Protein AF-A0A2U3K4A1-F1 (afdb_monomer)

Secondary structure (DSSP, 8-state):
-HHHHHHHHHHHHHHHTT--TTGGG-HHHHHHHHHHHTSGGGHHHHHHHHHHHHHHHHHHH-TT-TT-GGG-TT--S-HHHHHT-TTTT-TTTSHHHHHHHHHHHHHHTTSTTHHHHHHHTS---

Foldseek 3Di:
DLVVLLLLLLVLLLVPLPDPPVCVVDPVLSVVLLVLCPPPVNVVVSVVSSVLSVVLVCQQPDPPHPLHPVPFPQDDPDPVVLVPDPCPPPCNRRVSSVVSSVVSSVVLVVDPCSVVSSVSSDPPD

Organism: NCBI:txid2043169

Structure (mmCIF, N/CA/C/O backbone):
data_AF-A0A2U3K4A1-F1
#
_entry.id   AF-A0A2U3K4A1-F1
#
loop_
_atom_site.group_PDB
_atom_site.id
_atom_site.type_symbol
_atom_site.label_atom_id
_atom_site.label_alt_id
_atom_site.label_comp_id
_atom_site.label_asym_id
_atom_site.label_entity_id
_atom_site.label_seq_id
_atom_site.pdbx_PDB_ins_code
_atom_site.Cartn_x
_atom_site.Cartn_y
_atom_site.Cartn_z
_atom_site.occupancy
_atom_site.B_iso_or_equiv
_atom_site.auth_seq_id
_atom_site.auth_comp_id
_atom_site.auth_asym_id
_atom_site.auth_atom_id
_atom_site.pdbx_PDB_model_num
ATOM 1 N N . MET A 1 1 ? -8.658 7.353 0.281 1.00 86.06 1 MET A N 1
ATOM 2 C CA . MET A 1 1 ? -8.092 6.065 0.733 1.00 86.06 1 MET A CA 1
ATOM 3 C C . MET A 1 1 ? -7.319 5.353 -0.373 1.00 86.06 1 MET A C 1
ATOM 5 O O . MET A 1 1 ? -6.128 5.190 -0.191 1.00 86.06 1 MET A O 1
ATOM 9 N N . TYR A 1 2 ? -7.918 5.013 -1.524 1.00 90.56 2 TYR A N 1
ATOM 10 C CA . TYR A 1 2 ? -7.225 4.261 -2.591 1.00 90.56 2 TYR A CA 1
ATOM 11 C C . TYR A 1 2 ? -5.826 4.784 -2.956 1.00 90.56 2 TYR A C 1
ATOM 13 O O . TYR A 1 2 ? -4.830 4.108 -2.727 1.00 90.56 2 TYR A O 1
ATOM 21 N N . PHE A 1 3 ? -5.726 6.037 -3.408 1.00 89.88 3 PHE A N 1
ATOM 22 C CA . PHE A 1 3 ? -4.429 6.625 -3.764 1.00 89.88 3 PHE A CA 1
ATOM 23 C C . PHE A 1 3 ? -3.452 6.751 -2.589 1.00 89.88 3 PHE A C 1
ATOM 25 O O . PHE A 1 3 ? -2.249 6.748 -2.809 1.00 89.88 3 PHE A O 1
ATOM 32 N N . MET A 1 4 ? -3.937 6.834 -1.348 1.00 91.25 4 MET A N 1
ATOM 33 C CA . MET A 1 4 ? -3.059 6.821 -0.175 1.00 91.25 4 MET A CA 1
ATOM 34 C C . MET A 1 4 ? -2.362 5.461 -0.055 1.00 91.25 4 MET A C 1
ATOM 36 O O . MET A 1 4 ? -1.149 5.436 0.108 1.00 91.25 4 MET A O 1
ATOM 40 N N . ILE A 1 5 ? -3.094 4.353 -0.216 1.00 94.56 5 ILE A N 1
ATOM 41 C CA . ILE A 1 5 ? -2.516 3.000 -0.190 1.00 94.56 5 ILE A CA 1
ATOM 42 C C . ILE A 1 5 ? -1.522 2.810 -1.337 1.00 94.56 5 ILE A C 1
ATOM 44 O O . ILE A 1 5 ? -0.388 2.409 -1.087 1.00 94.56 5 ILE A O 1
ATOM 48 N N . VAL A 1 6 ? -1.898 3.194 -2.563 1.00 94.19 6 VAL A N 1
ATOM 49 C CA . VAL A 1 6 ? -1.001 3.125 -3.733 1.00 94.19 6 VAL A CA 1
ATOM 50 C C . VAL A 1 6 ? 0.313 3.860 -3.457 1.00 94.19 6 VAL A C 1
ATOM 52 O O . VAL A 1 6 ? 1.389 3.329 -3.716 1.00 94.19 6 VAL A O 1
ATOM 55 N N . ILE A 1 7 ? 0.242 5.075 -2.904 1.00 90.88 7 ILE A N 1
ATOM 56 C CA . ILE A 1 7 ? 1.426 5.878 -2.582 1.00 90.88 7 ILE A CA 1
ATOM 57 C C . ILE A 1 7 ? 2.252 5.247 -1.455 1.00 90.88 7 ILE A C 1
ATOM 59 O O . ILE A 1 7 ? 3.478 5.249 -1.541 1.00 90.88 7 ILE A O 1
ATOM 63 N N . GLU A 1 8 ? 1.624 4.700 -0.414 1.00 91.81 8 GLU A N 1
ATOM 64 C CA . GLU A 1 8 ? 2.339 4.039 0.686 1.00 91.81 8 GLU A CA 1
ATOM 65 C C . GLU A 1 8 ? 3.080 2.773 0.235 1.00 91.81 8 GLU A C 1
ATOM 67 O O . GLU A 1 8 ? 4.221 2.546 0.647 1.00 91.81 8 GLU A O 1
ATOM 72 N N . LEU A 1 9 ? 2.481 1.979 -0.655 1.00 93.62 9 LEU A N 1
ATOM 73 C CA . LEU A 1 9 ? 3.145 0.826 -1.265 1.00 93.62 9 LEU A CA 1
ATOM 74 C C . LEU A 1 9 ? 4.263 1.270 -2.224 1.00 93.62 9 LEU A C 1
ATOM 76 O O . LEU A 1 9 ? 5.382 0.758 -2.155 1.00 93.62 9 LEU A O 1
ATOM 80 N N . LEU A 1 10 ? 4.007 2.287 -3.055 1.00 91.06 10 LEU A N 1
ATOM 81 C CA . LEU A 1 10 ? 4.994 2.850 -3.981 1.00 91.06 10 LEU A CA 1
ATOM 82 C C . LEU A 1 10 ? 6.222 3.419 -3.254 1.00 91.06 10 LEU A C 1
ATOM 84 O O . LEU A 1 10 ? 7.346 3.235 -3.719 1.00 91.06 10 LEU A O 1
ATOM 88 N N . LYS A 1 11 ? 6.041 4.071 -2.099 1.00 88.69 11 LYS A N 1
ATOM 89 C CA . LYS A 1 11 ? 7.151 4.576 -1.275 1.00 88.69 11 LYS A CA 1
ATOM 90 C C . LYS A 1 11 ? 8.143 3.474 -0.906 1.00 88.69 11 LYS A C 1
ATOM 92 O O . LYS A 1 11 ? 9.345 3.706 -1.007 1.00 88.69 11 LYS A O 1
ATOM 97 N N . ASP A 1 12 ? 7.672 2.289 -0.510 1.00 89.75 12 ASP A N 1
ATOM 98 C CA . ASP A 1 12 ? 8.565 1.169 -0.164 1.00 89.75 12 ASP A CA 1
ATOM 99 C C . ASP A 1 12 ? 9.337 0.658 -1.390 1.00 89.75 12 ASP A C 1
ATOM 101 O O . ASP A 1 12 ? 10.516 0.331 -1.264 1.00 89.75 12 ASP A O 1
ATOM 105 N N . ILE A 1 13 ? 8.722 0.657 -2.580 1.00 89.06 13 ILE A N 1
ATOM 106 C CA . ILE A 1 13 ? 9.402 0.304 -3.839 1.00 89.06 13 ILE A CA 1
ATOM 107 C C . ILE A 1 13 ? 10.511 1.314 -4.145 1.00 89.06 13 ILE A C 1
ATOM 109 O O . ILE A 1 13 ? 11.655 0.921 -4.362 1.00 89.06 13 ILE A O 1
ATOM 113 N N . ILE A 1 14 ? 10.203 2.613 -4.113 1.00 85.25 14 ILE A N 1
ATOM 114 C CA . ILE A 1 14 ? 11.185 3.659 -4.423 1.00 85.25 14 ILE A CA 1
ATOM 115 C C . ILE A 1 14 ? 12.345 3.622 -3.415 1.00 85.25 14 ILE A C 1
ATOM 117 O O . ILE A 1 14 ? 13.508 3.693 -3.806 1.00 85.25 14 ILE A O 1
ATOM 121 N N . LEU A 1 15 ? 12.058 3.459 -2.116 1.00 84.50 15 LEU A N 1
ATOM 122 C CA . LEU A 1 15 ? 13.093 3.356 -1.075 1.00 84.50 15 LEU A CA 1
ATOM 123 C C . LEU A 1 15 ? 14.079 2.216 -1.350 1.00 84.50 15 LEU A C 1
ATOM 125 O O . LEU A 1 15 ? 15.244 2.297 -0.969 1.00 84.50 15 LEU A O 1
ATOM 129 N N . ARG A 1 16 ? 13.623 1.165 -2.033 1.00 84.62 16 ARG A N 1
ATOM 130 C CA . ARG A 1 16 ? 14.417 -0.021 -2.363 1.00 84.62 16 ARG A CA 1
ATOM 131 C C . ARG A 1 16 ? 15.063 0.037 -3.733 1.00 84.62 16 ARG A C 1
ATOM 133 O O . ARG A 1 16 ? 16.017 -0.701 -3.963 1.00 84.62 16 ARG A O 1
ATOM 140 N N . SER A 1 17 ? 14.624 0.922 -4.627 1.00 79.00 17 SER A N 1
ATOM 141 C CA . SER A 1 17 ? 15.255 1.086 -5.939 1.00 79.00 17 SER A CA 1
ATOM 142 C C . SER A 1 17 ? 16.637 1.758 -5.876 1.00 79.00 17 SER A C 1
ATOM 144 O O . SER A 1 17 ? 17.230 1.989 -6.927 1.00 79.00 17 SER A O 1
ATOM 146 N N . ASN A 1 18 ? 17.180 2.014 -4.672 1.00 66.06 18 ASN A N 1
ATOM 147 C CA . ASN A 1 18 ? 18.464 2.683 -4.410 1.00 66.06 18 ASN A CA 1
ATOM 148 C C . ASN A 1 18 ? 18.576 4.072 -5.059 1.00 66.06 18 ASN A C 1
ATOM 150 O O . ASN A 1 18 ? 19.675 4.564 -5.310 1.00 66.06 18 ASN A O 1
ATOM 154 N N . THR A 1 19 ? 17.443 4.723 -5.324 1.00 64.00 19 THR A N 1
ATOM 155 C CA . THR A 1 19 ? 17.436 6.105 -5.798 1.00 64.00 19 THR A CA 1
ATOM 156 C C . THR A 1 19 ? 17.969 7.011 -4.682 1.00 64.00 19 THR A C 1
ATOM 158 O O . THR A 1 19 ? 17.697 6.769 -3.505 1.00 64.00 19 THR A O 1
ATOM 161 N N . ASN A 1 20 ? 18.755 8.038 -5.021 1.00 59.84 20 ASN A N 1
ATOM 162 C CA . ASN A 1 20 ? 19.326 8.966 -4.041 1.00 59.84 20 ASN A CA 1
ATOM 163 C C . ASN A 1 20 ? 18.249 9.479 -3.069 1.00 59.84 20 ASN A C 1
ATOM 165 O O . ASN A 1 20 ? 17.246 10.057 -3.489 1.00 59.84 20 ASN A O 1
ATOM 169 N N . SER A 1 21 ? 18.473 9.295 -1.761 1.00 58.50 21 SER A N 1
ATOM 170 C CA . SER A 1 21 ? 17.496 9.611 -0.704 1.00 58.50 21 SER A CA 1
ATOM 171 C C . SER A 1 21 ? 17.061 11.087 -0.673 1.00 58.50 21 SER A C 1
ATOM 173 O O . SER A 1 21 ? 16.029 11.431 -0.095 1.00 58.50 21 SER A O 1
ATOM 175 N N . SER A 1 22 ? 17.817 11.967 -1.336 1.00 59.97 22 SER A N 1
ATOM 176 C CA . SER A 1 22 ? 17.494 13.381 -1.526 1.00 59.97 22 SER A CA 1
ATOM 177 C C . SER A 1 22 ? 16.279 13.617 -2.430 1.00 59.97 22 SER A C 1
ATOM 179 O O . SER A 1 22 ? 15.534 14.560 -2.169 1.00 59.97 22 SER A O 1
ATOM 181 N N . LEU A 1 23 ? 16.030 12.755 -3.424 1.00 58.66 23 LEU A N 1
ATOM 182 C CA . LEU A 1 23 ? 14.944 12.913 -4.407 1.00 58.66 23 LEU A CA 1
ATOM 183 C C . LEU A 1 23 ? 13.552 12.619 -3.817 1.00 58.66 23 LEU A C 1
ATOM 185 O O . LEU A 1 23 ? 12.551 13.162 -4.272 1.00 58.66 23 LEU A O 1
ATOM 189 N N . PHE A 1 24 ? 13.480 11.856 -2.722 1.00 58.50 24 PHE A N 1
ATOM 190 C CA . PHE A 1 24 ? 12.227 11.539 -2.013 1.00 58.50 24 PHE A CA 1
ATOM 191 C C . PHE A 1 24 ? 11.542 12.756 -1.390 1.00 58.50 24 PHE A C 1
ATOM 193 O O . PHE A 1 24 ? 10.367 12.683 -1.017 1.00 58.50 24 PHE A O 1
ATOM 200 N N . LYS A 1 25 ? 12.285 13.857 -1.221 1.00 62.53 25 LYS A N 1
ATOM 201 C CA . LYS A 1 25 ? 11.769 15.099 -0.639 1.00 62.53 25 LYS A CA 1
ATOM 202 C C . LYS A 1 25 ? 10.954 15.911 -1.644 1.00 62.53 25 LYS A C 1
ATOM 204 O O . LYS A 1 25 ? 10.164 16.759 -1.230 1.00 62.53 25 LYS A O 1
ATOM 209 N N . GLU A 1 26 ? 11.100 15.642 -2.938 1.00 69.19 26 GLU A N 1
ATOM 210 C CA . GLU A 1 26 ? 10.380 16.354 -3.983 1.00 69.19 26 GLU A CA 1
ATOM 211 C C . GLU A 1 26 ? 9.068 15.643 -4.325 1.00 69.19 26 GLU A C 1
ATOM 213 O O . GLU A 1 26 ? 9.041 14.509 -4.798 1.00 69.19 26 GLU A O 1
ATOM 218 N N . LYS A 1 27 ? 7.936 16.324 -4.105 1.00 70.00 27 LYS A N 1
ATOM 219 C CA . LYS A 1 27 ? 6.602 15.772 -4.409 1.00 70.00 27 LYS A CA 1
ATOM 220 C C . LYS A 1 27 ? 6.435 15.410 -5.893 1.00 70.00 27 LYS A C 1
ATOM 222 O O . LYS A 1 27 ? 5.683 14.491 -6.203 1.00 70.00 27 LYS A O 1
ATOM 227 N N . SER A 1 28 ? 7.140 16.110 -6.785 1.00 75.94 28 SER A N 1
ATOM 228 C CA . SER A 1 28 ? 7.193 15.848 -8.232 1.00 75.94 28 SER A CA 1
ATOM 229 C C . SER A 1 28 ? 7.684 14.437 -8.559 1.00 75.94 28 SER A C 1
ATOM 231 O O . SER A 1 28 ? 7.220 13.849 -9.534 1.00 75.94 28 SER A O 1
ATOM 233 N N . TYR A 1 29 ? 8.554 13.862 -7.725 1.00 77.69 29 TYR A N 1
ATOM 234 C CA . TYR A 1 29 ? 9.135 12.545 -7.963 1.00 77.69 29 TYR A CA 1
ATOM 235 C C . TYR A 1 29 ? 8.073 11.434 -7.970 1.00 77.69 29 TYR A C 1
ATOM 237 O O . TYR A 1 29 ? 8.048 10.604 -8.876 1.00 77.69 29 TYR A O 1
ATOM 245 N N . TYR A 1 30 ? 7.123 11.455 -7.028 1.00 80.81 30 TYR A N 1
ATOM 246 C CA . TYR A 1 30 ? 6.038 10.464 -6.984 1.00 80.81 30 TYR A CA 1
ATOM 247 C C . TYR A 1 30 ? 5.146 10.532 -8.230 1.00 80.81 30 TYR A C 1
ATOM 249 O O . TYR A 1 30 ? 4.792 9.497 -8.794 1.00 80.81 30 TYR A O 1
ATOM 257 N N . THR A 1 31 ? 4.824 11.743 -8.694 1.00 81.62 31 THR A N 1
ATOM 258 C CA . THR A 1 31 ? 4.052 11.957 -9.927 1.00 81.62 31 THR A CA 1
ATOM 259 C C . THR A 1 31 ? 4.798 11.422 -11.148 1.00 81.62 31 THR A C 1
ATOM 261 O O . THR A 1 31 ? 4.190 10.774 -12.003 1.00 81.62 31 THR A O 1
ATOM 264 N N . ASN A 1 32 ? 6.114 11.632 -11.216 1.00 81.56 32 ASN A N 1
ATOM 265 C CA . ASN A 1 32 ? 6.953 11.115 -12.295 1.00 81.56 32 ASN A CA 1
ATOM 266 C C . ASN A 1 32 ? 7.023 9.584 -12.270 1.00 81.56 32 ASN A C 1
ATOM 268 O O . ASN A 1 32 ? 6.855 8.955 -13.312 1.00 81.56 32 ASN A O 1
ATOM 272 N N . CYS A 1 33 ? 7.185 8.964 -11.097 1.00 81.94 33 CYS A N 1
ATOM 273 C CA . CYS A 1 33 ? 7.155 7.505 -10.969 1.00 81.94 33 CYS A CA 1
ATOM 274 C C . CYS A 1 33 ? 5.825 6.913 -11.436 1.00 81.94 33 CYS A C 1
ATOM 276 O O . CYS A 1 33 ? 5.829 5.947 -12.192 1.00 81.94 33 CYS A O 1
ATOM 278 N N . ILE A 1 34 ? 4.694 7.498 -11.031 1.00 84.94 34 ILE A N 1
ATOM 279 C CA . ILE A 1 34 ? 3.369 7.041 -11.476 1.00 84.94 34 ILE A CA 1
ATOM 280 C C . ILE A 1 34 ? 3.230 7.199 -12.991 1.00 84.94 34 ILE A C 1
ATOM 282 O O . ILE A 1 34 ? 2.783 6.274 -13.665 1.00 84.94 34 ILE A O 1
ATOM 286 N N .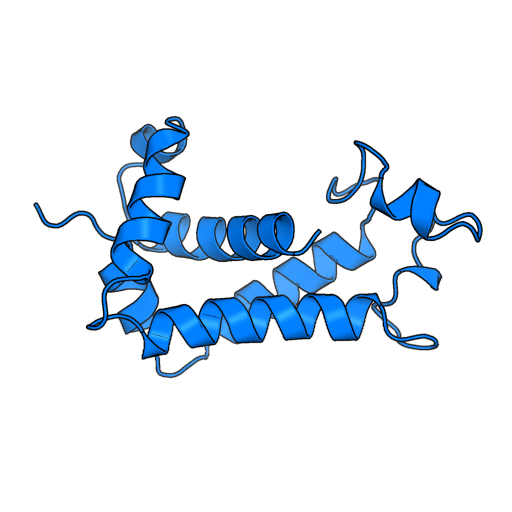 SER A 1 35 ? 3.669 8.336 -13.535 1.00 84.44 35 SER A N 1
ATOM 287 C CA . SER A 1 35 ? 3.659 8.583 -14.980 1.00 84.44 35 SER A CA 1
ATOM 288 C C . SER A 1 35 ? 4.484 7.531 -15.727 1.00 84.44 35 SER A C 1
ATOM 290 O O . SER A 1 35 ? 3.986 6.923 -16.672 1.00 84.44 35 SER A O 1
ATOM 292 N N . ASN A 1 36 ? 5.694 7.224 -15.253 1.00 82.81 36 ASN A N 1
ATOM 293 C CA . ASN A 1 36 ? 6.568 6.201 -15.834 1.00 82.81 36 ASN A CA 1
ATOM 294 C C . ASN A 1 36 ? 5.989 4.783 -15.723 1.00 82.81 36 ASN A C 1
ATOM 296 O O . ASN A 1 36 ? 6.109 3.987 -16.656 1.00 82.81 36 ASN A O 1
ATOM 30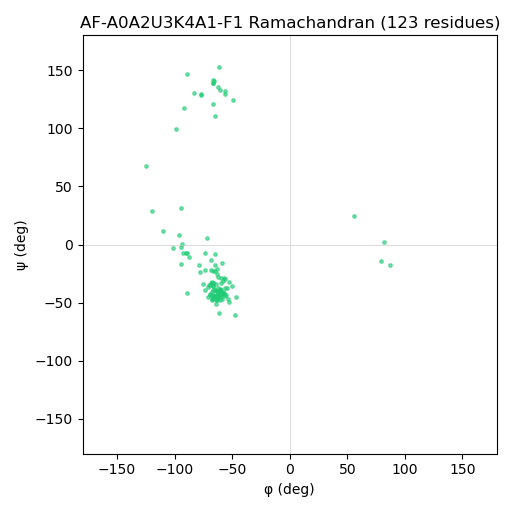0 N N . LEU A 1 37 ? 5.352 4.458 -14.598 1.00 83.50 37 LEU A N 1
ATOM 301 C CA . LEU A 1 37 ? 4.689 3.171 -14.385 1.00 83.50 37 LEU A CA 1
ATOM 302 C C . LEU A 1 37 ? 3.453 3.009 -15.280 1.00 83.50 37 LEU A C 1
ATOM 304 O O . LEU A 1 37 ? 3.186 1.912 -15.755 1.00 83.50 37 LEU A O 1
ATOM 308 N N . SER A 1 38 ? 2.743 4.100 -15.576 1.00 81.88 38 SER A N 1
ATOM 309 C CA . SER A 1 38 ? 1.570 4.078 -16.458 1.00 81.88 38 SER A CA 1
ATOM 310 C C . SER A 1 38 ? 1.889 3.906 -17.951 1.00 81.88 38 SER A C 1
ATOM 312 O O . SER A 1 38 ? 0.977 3.708 -18.755 1.00 81.88 38 SER A O 1
ATOM 314 N N . ILE A 1 39 ? 3.168 3.945 -18.346 1.00 83.75 39 ILE A N 1
ATOM 315 C CA . ILE A 1 39 ? 3.588 3.668 -19.727 1.00 83.75 39 ILE A CA 1
ATOM 316 C C . ILE A 1 39 ? 3.305 2.196 -20.057 1.00 83.75 39 ILE A C 1
ATOM 318 O O . ILE A 1 39 ? 3.548 1.304 -19.247 1.00 83.75 39 ILE A O 1
ATOM 322 N N . GLN A 1 40 ? 2.850 1.917 -21.282 1.00 72.25 40 GLN A N 1
ATOM 323 C CA . GLN A 1 40 ? 2.410 0.585 -21.719 1.00 72.25 40 GLN A CA 1
ATOM 324 C C . GLN A 1 40 ? 3.436 -0.540 -21.470 1.00 72.25 40 GLN A C 1
ATOM 326 O O . GLN A 1 40 ? 3.040 -1.664 -21.166 1.00 72.25 40 GLN A O 1
ATOM 331 N N . SER A 1 41 ? 4.741 -0.250 -21.535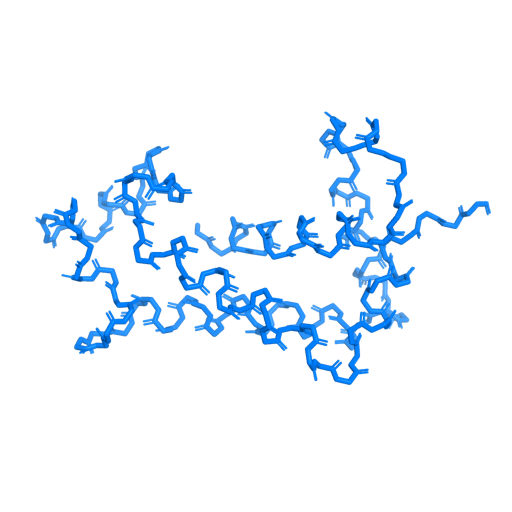 1.00 75.56 41 SER A N 1
ATOM 332 C CA . SER A 1 41 ? 5.811 -1.220 -21.251 1.00 75.56 41 SER A CA 1
ATOM 333 C C . SER A 1 41 ? 5.849 -1.700 -19.795 1.00 75.56 41 SER A C 1
ATOM 335 O O . SER A 1 41 ? 6.381 -2.769 -19.523 1.00 75.56 41 SER A O 1
ATOM 337 N N . ASN A 1 42 ? 5.285 -0.921 -18.870 1.00 81.06 42 ASN A N 1
ATOM 338 C CA . ASN A 1 42 ? 5.257 -1.189 -17.432 1.00 81.06 42 ASN A CA 1
ATOM 339 C C . ASN A 1 42 ? 3.846 -1.550 -16.935 1.00 81.06 42 ASN A C 1
ATOM 341 O O . ASN A 1 42 ? 3.618 -1.620 -15.731 1.00 81.06 42 ASN A O 1
ATOM 345 N N . ASN A 1 43 ? 2.896 -1.809 -17.840 1.00 82.31 43 ASN A N 1
ATOM 346 C CA . ASN A 1 43 ? 1.500 -2.048 -17.470 1.00 82.31 43 ASN A CA 1
ATOM 347 C C . ASN A 1 43 ? 1.340 -3.265 -16.542 1.00 82.31 43 ASN A C 1
ATOM 349 O O . ASN A 1 43 ? 0.595 -3.201 -15.576 1.00 82.31 43 ASN A O 1
ATOM 353 N N . VAL A 1 44 ? 2.087 -4.350 -16.775 1.00 87.12 44 VAL A N 1
ATOM 354 C CA . VAL A 1 44 ? 2.038 -5.548 -15.915 1.00 87.12 44 VAL A CA 1
ATOM 355 C C . VAL A 1 44 ? 2.469 -5.241 -14.471 1.00 87.12 44 VAL A C 1
ATOM 357 O O . VAL A 1 44 ? 1.641 -5.415 -13.578 1.00 87.12 44 VAL A O 1
ATOM 360 N N . PRO A 1 45 ? 3.697 -4.742 -14.211 1.00 86.44 45 PRO A N 1
ATOM 361 C CA . PRO A 1 45 ? 4.110 -4.400 -12.851 1.00 86.44 45 PRO A CA 1
ATOM 362 C C . PRO A 1 45 ? 3.228 -3.311 -12.227 1.00 86.44 45 PRO A C 1
ATOM 364 O O . PRO A 1 45 ? 2.895 -3.385 -11.047 1.00 86.44 45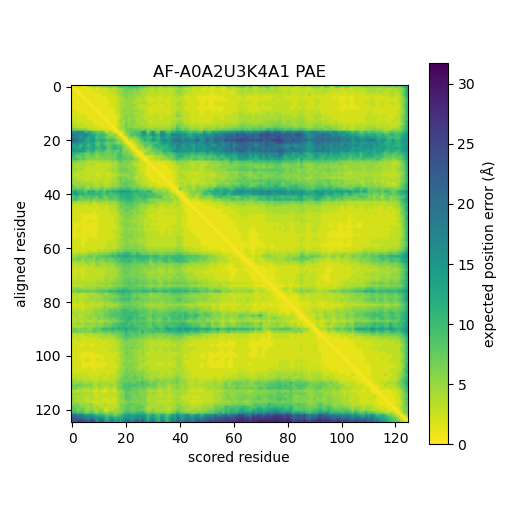 PRO A O 1
ATOM 367 N N . PHE A 1 46 ? 2.801 -2.313 -13.008 1.00 90.06 46 PHE A N 1
ATOM 368 C CA . PHE A 1 46 ? 1.935 -1.254 -12.497 1.00 90.06 46 PHE A CA 1
ATOM 369 C C . PHE A 1 46 ? 0.562 -1.779 -12.082 1.00 90.06 46 PHE A C 1
ATOM 371 O O . PHE A 1 46 ? 0.105 -1.461 -10.988 1.00 90.06 46 PHE A O 1
ATOM 378 N N . LYS A 1 47 ? -0.070 -2.619 -12.909 1.00 91.69 47 LYS A N 1
ATOM 379 C CA . LYS A 1 47 ? -1.340 -3.264 -12.574 1.00 91.69 47 LYS A CA 1
ATOM 380 C C . LYS A 1 47 ? -1.216 -4.055 -11.279 1.00 91.69 47 LYS A C 1
ATOM 382 O O . LYS A 1 47 ? -2.081 -3.935 -10.429 1.00 91.69 47 LYS A O 1
ATOM 387 N N . GLU A 1 48 ? -0.124 -4.781 -11.090 1.00 91.69 48 GLU A N 1
ATOM 388 C CA . GLU A 1 48 ? 0.085 -5.548 -9.867 1.00 91.69 48 GLU A CA 1
ATOM 389 C C . GLU A 1 48 ? 0.191 -4.667 -8.610 1.00 91.69 48 GLU A C 1
ATOM 391 O O . GLU A 1 48 ? -0.412 -4.986 -7.590 1.00 91.69 48 GLU A O 1
ATOM 396 N N . LEU A 1 49 ? 0.869 -3.514 -8.676 1.00 93.12 49 LEU A N 1
ATOM 397 C CA . LEU A 1 49 ? 0.838 -2.520 -7.589 1.00 93.12 49 LEU A CA 1
ATOM 398 C C . LEU A 1 49 ? -0.598 -2.054 -7.280 1.00 93.12 49 LEU A C 1
ATOM 400 O O . LEU A 1 49 ? -0.948 -1.865 -6.111 1.00 93.12 49 LEU A O 1
ATOM 404 N N . LEU A 1 50 ? -1.418 -1.839 -8.312 1.00 94.44 50 LEU A N 1
ATOM 405 C CA . LEU A 1 50 ? -2.816 -1.438 -8.144 1.00 94.44 50 LEU A CA 1
ATOM 406 C C . LEU A 1 50 ? -3.659 -2.575 -7.553 1.00 94.44 50 LEU A C 1
ATOM 408 O O . LEU A 1 50 ? -4.421 -2.317 -6.628 1.00 94.44 50 LEU A O 1
ATOM 412 N N . ASP A 1 51 ? -3.471 -3.811 -8.016 1.00 95.38 51 ASP A N 1
ATOM 413 C CA . ASP A 1 51 ? -4.166 -5.002 -7.521 1.00 95.38 51 ASP A CA 1
ATOM 414 C C . ASP A 1 51 ? -3.853 -5.218 -6.026 1.00 95.38 51 ASP A C 1
ATOM 416 O O . ASP A 1 51 ? -4.771 -5.271 -5.213 1.00 95.38 51 ASP A O 1
ATOM 420 N N . TYR A 1 52 ? -2.580 -5.153 -5.612 1.00 96.19 52 TYR A N 1
ATOM 421 C CA . TYR A 1 52 ? -2.219 -5.194 -4.185 1.00 96.19 52 TYR A CA 1
ATOM 422 C C . TYR A 1 52 ? -2.832 -4.044 -3.371 1.00 96.19 52 TYR A C 1
ATOM 424 O O . TYR A 1 52 ? -3.145 -4.208 -2.193 1.00 96.19 52 TYR A O 1
ATOM 432 N N . SER A 1 53 ? -3.003 -2.865 -3.975 1.00 96.25 53 SER A N 1
ATOM 433 C CA . SER A 1 53 ? -3.657 -1.735 -3.306 1.00 96.25 53 SER A CA 1
ATOM 434 C C . SER A 1 53 ? -5.157 -1.971 -3.114 1.00 96.25 53 SER A C 1
ATOM 436 O O . SER A 1 53 ? -5.714 -1.517 -2.114 1.00 96.25 53 SER A O 1
ATOM 438 N N . ILE A 1 54 ? -5.807 -2.655 -4.062 1.00 96.88 54 ILE A N 1
ATOM 439 C CA . ILE A 1 54 ? -7.208 -3.079 -3.961 1.00 96.88 54 ILE A CA 1
ATOM 440 C C . ILE A 1 54 ? -7.341 -4.131 -2.863 1.00 96.88 54 ILE A C 1
ATOM 442 O O . ILE A 1 54 ? -8.170 -3.953 -1.978 1.00 96.88 54 ILE A O 1
ATOM 446 N N . ASP A 1 55 ? -6.469 -5.138 -2.844 1.00 97.00 55 ASP A N 1
ATOM 447 C CA . ASP A 1 55 ? -6.510 -6.217 -1.852 1.00 97.00 55 ASP A CA 1
ATOM 448 C C . ASP A 1 55 ? -6.404 -5.690 -0.408 1.00 97.00 55 ASP A C 1
ATOM 450 O O . ASP A 1 55 ? -7.186 -6.082 0.459 1.00 97.00 55 ASP A O 1
ATOM 454 N N . VAL A 1 56 ? -5.510 -4.721 -0.149 1.00 97.19 56 VAL A N 1
ATOM 455 C CA . VAL A 1 56 ? -5.427 -4.034 1.157 1.00 97.19 56 VAL A CA 1
ATOM 456 C C . VAL A 1 56 ? -6.765 -3.400 1.538 1.00 97.19 56 VAL A C 1
ATOM 458 O O . VAL A 1 56 ? -7.185 -3.467 2.692 1.00 97.19 56 VAL A O 1
ATOM 461 N N . ILE A 1 57 ? -7.426 -2.738 0.590 1.00 96.31 57 ILE A N 1
ATOM 462 C CA . ILE A 1 57 ? -8.686 -2.034 0.843 1.00 96.31 57 ILE A CA 1
ATOM 463 C C . ILE A 1 57 ? -9.812 -3.023 1.080 1.00 96.31 57 ILE A C 1
ATOM 465 O O . ILE A 1 57 ? -10.584 -2.830 2.016 1.00 96.31 57 ILE A O 1
ATOM 469 N N . ASP A 1 58 ? -9.901 -4.060 0.260 1.00 96.50 58 ASP A N 1
ATOM 470 C CA . ASP A 1 58 ? -10.933 -5.078 0.377 1.00 96.50 58 ASP A CA 1
ATOM 471 C C . ASP A 1 58 ? -10.807 -5.798 1.718 1.00 96.50 58 ASP A C 1
ATOM 473 O O . ASP A 1 58 ? -11.792 -5.916 2.452 1.00 96.50 58 ASP A O 1
ATOM 477 N N . GLU A 1 59 ? -9.592 -6.177 2.116 1.00 97.12 59 GLU A N 1
ATOM 478 C CA . GLU A 1 59 ? -9.340 -6.784 3.420 1.00 97.12 59 GLU A CA 1
ATOM 479 C C . GLU A 1 59 ? -9.677 -5.826 4.575 1.00 97.12 59 GLU A C 1
ATOM 481 O O . GLU A 1 59 ? -10.365 -6.215 5.525 1.00 97.12 59 GLU A O 1
ATOM 486 N N . TYR A 1 60 ? -9.279 -4.555 4.469 1.00 96.56 60 TYR A N 1
ATOM 487 C CA . TYR A 1 60 ? -9.560 -3.545 5.490 1.00 96.56 60 TYR A CA 1
ATOM 488 C C . TYR A 1 60 ? -11.052 -3.216 5.618 1.00 96.56 60 TYR A C 1
ATOM 490 O O . TYR A 1 60 ? -11.554 -2.978 6.715 1.00 96.56 60 TYR A O 1
ATOM 498 N N . MET A 1 61 ? -11.794 -3.217 4.513 1.00 95.25 61 MET A N 1
ATOM 499 C CA . MET A 1 61 ? -13.221 -2.886 4.491 1.00 95.25 61 MET A CA 1
ATOM 500 C C . MET A 1 61 ? -14.119 -4.101 4.753 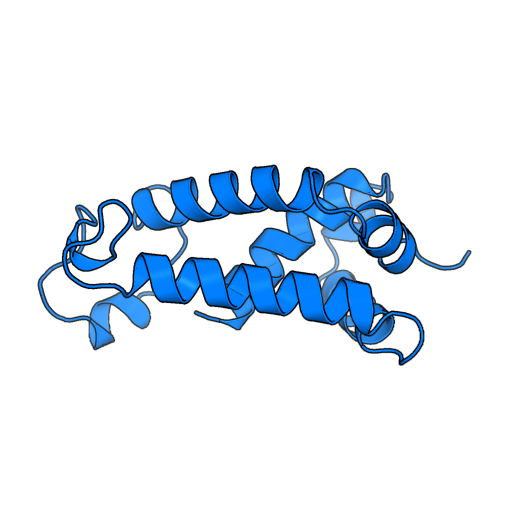1.00 95.25 61 MET A C 1
ATOM 502 O O . MET A 1 61 ? -15.316 -3.935 5.008 1.00 95.25 61 MET A O 1
ATOM 506 N N . THR A 1 62 ? -13.565 -5.316 4.742 1.00 95.50 62 THR A N 1
ATOM 507 C CA . THR A 1 62 ? -14.316 -6.549 4.996 1.00 95.50 62 THR A CA 1
ATOM 508 C C . THR A 1 62 ? -14.808 -6.603 6.441 1.00 95.50 62 THR A C 1
ATOM 510 O O . THR A 1 62 ? -14.031 -6.596 7.399 1.00 95.50 62 THR A O 1
ATOM 513 N N . GLN A 1 63 ? -16.128 -6.696 6.615 1.00 91.75 63 GLN A N 1
ATOM 514 C CA . GLN A 1 63 ? -16.752 -6.880 7.925 1.00 91.75 63 GLN A CA 1
ATOM 515 C C . GLN A 1 63 ? -16.404 -8.245 8.522 1.00 91.75 63 GLN A C 1
ATOM 517 O O . GLN A 1 63 ? -16.388 -9.261 7.835 1.00 91.75 63 GLN A O 1
ATOM 522 N N . GLY A 1 64 ? -16.130 -8.272 9.827 1.00 89.19 64 GLY A N 1
ATOM 523 C CA . GLY A 1 64 ? -15.768 -9.497 10.547 1.00 89.19 64 GLY A CA 1
ATOM 524 C C . GLY A 1 64 ? -14.311 -9.941 10.364 1.00 89.19 64 GLY A C 1
ATOM 525 O O . GLY A 1 64 ? -13.830 -10.730 11.179 1.00 89.19 64 GLY A O 1
ATOM 526 N N . GLY A 1 65 ? -13.590 -9.385 9.383 1.00 91.38 65 GLY A N 1
ATOM 527 C CA . GLY A 1 65 ? -12.167 -9.639 9.155 1.00 91.38 65 GLY A CA 1
ATOM 528 C C . GLY A 1 65 ? -11.285 -9.223 10.335 1.00 91.38 65 GLY A C 1
ATOM 529 O O . GLY A 1 65 ? -11.631 -8.332 11.114 1.00 91.38 65 GLY A O 1
ATOM 530 N N . ASN A 1 66 ? -10.134 -9.883 10.484 1.00 91.00 66 ASN A N 1
ATOM 531 C CA . ASN A 1 66 ? -9.186 -9.572 11.558 1.00 91.00 66 ASN A CA 1
ATOM 532 C C . ASN A 1 66 ? -8.488 -8.227 11.346 1.00 91.00 66 ASN A C 1
ATOM 534 O O . ASN A 1 66 ? -8.315 -7.485 12.309 1.00 91.00 66 ASN A O 1
ATOM 538 N N . ASN A 1 67 ? -8.176 -7.894 10.094 1.00 94.88 67 ASN A N 1
ATOM 539 C CA . ASN A 1 67 ? -7.509 -6.654 9.708 1.00 94.88 67 ASN A CA 1
ATOM 540 C C . ASN A 1 67 ? -8.502 -5.559 9.294 1.00 94.88 67 ASN A C 1
ATOM 542 O O . ASN A 1 67 ? -8.215 -4.743 8.432 1.00 94.88 67 ASN A O 1
ATOM 546 N N . SER A 1 68 ? -9.691 -5.560 9.893 1.00 95.75 68 SER A N 1
ATOM 547 C CA . SER A 1 68 ? -10.806 -4.722 9.468 1.00 95.75 68 SER A CA 1
ATOM 548 C C . SER A 1 68 ? -10.826 -3.344 10.139 1.00 95.75 68 SER A C 1
ATOM 550 O O . SER A 1 68 ? -10.558 -3.231 11.336 1.00 95.75 68 SER A O 1
ATOM 552 N N . ILE A 1 69 ? -11.285 -2.320 9.412 1.00 95.25 69 ILE A N 1
ATOM 553 C CA . ILE A 1 69 ? -11.589 -0.969 9.908 1.00 95.25 69 ILE A CA 1
ATOM 554 C C . ILE A 1 69 ? -12.484 -0.992 11.151 1.00 95.25 69 ILE A C 1
ATOM 556 O O . ILE A 1 69 ? -12.299 -0.200 12.072 1.00 95.25 69 ILE A O 1
ATOM 560 N N . PHE A 1 70 ? -13.426 -1.937 11.219 1.00 95.12 70 PHE A N 1
ATOM 561 C CA . PHE A 1 70 ? -14.367 -2.063 12.336 1.00 95.12 70 PHE A CA 1
ATOM 562 C C . PHE A 1 70 ? -13.695 -2.496 13.644 1.00 95.12 70 PHE A C 1
ATOM 564 O O . PHE A 1 70 ? -14.317 -2.422 14.701 1.00 95.12 70 PHE A O 1
ATOM 571 N N . ARG A 1 71 ? -12.446 -2.967 13.573 1.00 95.06 71 ARG A N 1
ATOM 572 C CA . ARG A 1 71 ? -11.634 -3.358 14.727 1.00 95.06 71 ARG A CA 1
ATOM 573 C C . ARG A 1 71 ? -10.603 -2.304 15.116 1.00 95.06 71 ARG A C 1
ATOM 575 O O . ARG A 1 71 ? -9.897 -2.504 16.101 1.00 95.06 71 ARG A O 1
ATOM 582 N N . GLU A 1 72 ? -10.502 -1.202 14.374 1.00 95.12 72 GLU A N 1
ATOM 583 C CA . GLU A 1 72 ? -9.582 -0.126 14.730 1.00 95.12 72 GLU A CA 1
ATOM 584 C C . GLU A 1 72 ? -9.966 0.463 16.094 1.00 95.12 72 GLU A C 1
ATOM 586 O O . GLU A 1 72 ? -11.140 0.765 16.326 1.00 95.12 72 GLU A O 1
ATOM 591 N N . PRO A 1 73 ? -8.997 0.702 16.994 1.00 93.69 73 PRO A N 1
ATOM 592 C CA . PRO A 1 73 ? -9.282 1.175 18.349 1.00 93.69 73 PRO A CA 1
ATOM 593 C C . PRO A 1 73 ? -9.964 2.549 18.365 1.00 93.69 73 PRO A C 1
ATOM 595 O O . PRO A 1 73 ? -10.720 2.863 19.282 1.00 93.69 73 PRO A O 1
ATOM 598 N N . ASN A 1 74 ? -9.717 3.365 17.338 1.00 92.81 74 ASN A N 1
ATOM 599 C CA . ASN A 1 74 ? -10.282 4.706 17.208 1.00 92.81 7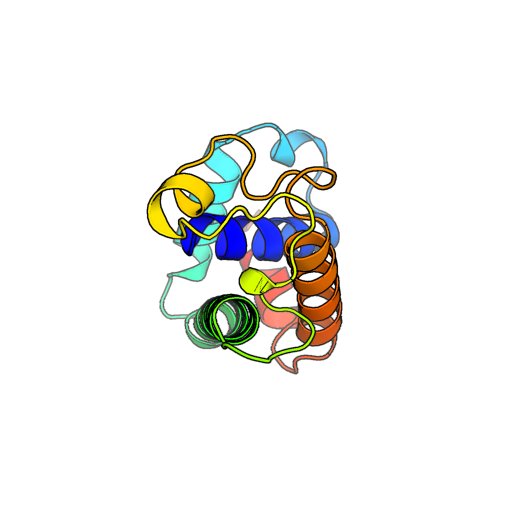4 ASN A CA 1
ATOM 600 C C . ASN A 1 74 ? -11.581 4.747 16.385 1.00 92.81 74 ASN A C 1
ATOM 602 O O . ASN A 1 74 ? -12.145 5.828 16.190 1.00 92.81 74 ASN A O 1
ATOM 606 N N . PHE A 1 75 ? -12.069 3.607 15.888 1.00 94.06 75 PHE A N 1
ATOM 607 C CA . PHE A 1 75 ? -13.306 3.547 15.116 1.00 94.06 75 PHE A CA 1
ATOM 608 C C . PHE A 1 75 ? -14.537 3.646 16.029 1.00 94.06 75 PHE A C 1
ATOM 610 O O . PHE A 1 75 ? -14.670 2.919 17.009 1.00 94.06 75 PHE A O 1
ATOM 617 N N . LYS A 1 76 ? -15.464 4.557 15.700 1.00 91.69 76 LYS A N 1
ATOM 618 C CA . LYS A 1 76 ? -16.656 4.872 16.518 1.00 91.69 76 LYS A CA 1
ATOM 619 C C . LYS A 1 76 ? -17.986 4.609 15.801 1.00 91.69 76 LYS A C 1
ATOM 621 O O . LYS A 1 76 ? -18.971 5.290 16.061 1.00 91.69 76 LYS A O 1
ATOM 626 N N . GLY A 1 77 ? -18.021 3.656 14.870 1.00 91.44 77 GLY A N 1
ATOM 627 C CA . GLY A 1 77 ? -19.249 3.240 14.175 1.00 91.44 77 GLY A CA 1
ATOM 628 C C . GLY A 1 77 ? -19.612 4.053 12.926 1.00 91.44 77 GLY A C 1
ATOM 629 O O . GLY A 1 77 ? -20.359 3.558 12.088 1.00 91.44 77 GLY A O 1
ATOM 630 N N . ASP A 1 78 ? -19.054 5.253 12.745 1.00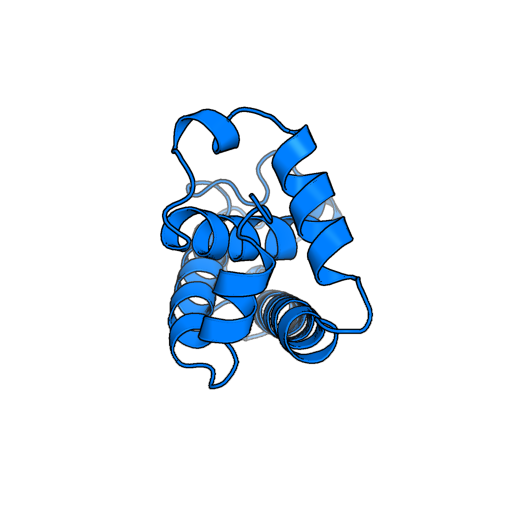 93.19 78 ASP A N 1
ATOM 631 C CA . ASP A 1 78 ? -19.255 6.066 11.539 1.00 93.19 78 ASP A CA 1
ATOM 632 C C . ASP A 1 78 ? -18.080 5.919 10.559 1.00 93.19 78 ASP A C 1
ATOM 634 O O . ASP A 1 78 ? -17.038 6.566 10.695 1.00 93.19 78 ASP A O 1
ATOM 638 N N . ILE A 1 79 ? -18.270 5.073 9.541 1.00 92.12 79 ILE A N 1
ATOM 639 C CA . ILE A 1 79 ? -17.288 4.816 8.475 1.00 92.12 79 ILE A CA 1
ATOM 640 C C . ILE A 1 79 ? -16.959 6.091 7.697 1.00 92.12 79 ILE A C 1
ATOM 642 O O . ILE A 1 79 ? -15.793 6.354 7.406 1.00 92.12 79 ILE A O 1
ATOM 646 N N . ASN A 1 80 ? -17.965 6.895 7.354 1.00 90.69 80 ASN A N 1
ATOM 647 C CA . ASN A 1 80 ? -17.765 8.052 6.486 1.00 90.69 80 ASN A CA 1
ATOM 648 C C . ASN A 1 80 ? -16.924 9.117 7.181 1.00 90.69 80 ASN A C 1
ATOM 650 O O . ASN A 1 80 ? -16.003 9.665 6.575 1.00 90.69 80 ASN A O 1
ATOM 654 N N . SER A 1 81 ? -17.225 9.393 8.448 1.00 91.31 81 SER A N 1
ATOM 655 C CA . SER A 1 81 ? -16.441 10.331 9.249 1.00 91.31 81 SER A CA 1
ATOM 656 C C . SER A 1 81 ? -15.031 9.800 9.507 1.00 91.31 81 SER A C 1
ATOM 658 O O . SER A 1 81 ? -14.067 10.557 9.414 1.00 91.31 81 SER A O 1
ATOM 660 N N . PHE A 1 82 ? -14.885 8.494 9.749 1.00 92.69 82 PHE A N 1
ATOM 661 C CA . PHE A 1 82 ? -13.577 7.879 9.970 1.00 92.69 82 PHE A CA 1
ATOM 662 C C . PHE A 1 82 ? -12.675 7.957 8.730 1.00 92.69 82 PHE A C 1
ATOM 664 O O . PHE A 1 82 ? -11.540 8.415 8.824 1.00 92.69 82 PHE A O 1
ATOM 671 N N . LEU A 1 83 ? -13.189 7.596 7.549 1.00 90.56 83 LEU A N 1
ATOM 672 C CA . LEU A 1 83 ? -12.430 7.636 6.291 1.00 90.56 83 LEU A CA 1
ATOM 673 C C . LEU A 1 83 ? -12.091 9.058 5.822 1.00 90.56 83 LEU A C 1
ATOM 675 O O . LEU A 1 83 ? -11.167 9.242 5.029 1.00 90.56 83 LEU A O 1
ATOM 679 N N . LYS A 1 84 ? -12.844 10.062 6.279 1.00 89.06 84 LYS A N 1
ATOM 680 C CA . LYS A 1 84 ? -12.574 11.483 6.012 1.00 89.06 84 LYS A CA 1
ATOM 681 C C . LYS A 1 84 ? -11.650 12.122 7.047 1.00 89.06 84 LYS A C 1
ATOM 683 O O . LYS A 1 84 ? -11.250 13.267 6.857 1.00 89.06 84 LYS A O 1
ATOM 688 N N . SER A 1 85 ? -11.320 11.415 8.127 1.00 89.25 85 SER A N 1
ATOM 689 C CA . SER A 1 85 ? -10.416 11.917 9.155 1.00 89.25 85 SER A CA 1
ATOM 690 C C . SER A 1 85 ? -9.043 12.224 8.561 1.00 89.25 85 SER A C 1
ATOM 692 O O . SER A 1 85 ? -8.437 11.381 7.902 1.00 89.25 85 SER A O 1
ATOM 694 N N . GLU A 1 86 ? -8.488 13.394 8.880 1.00 84.38 86 GLU A N 1
ATOM 695 C CA . GLU A 1 86 ? -7.095 13.744 8.555 1.00 84.38 86 GLU A CA 1
ATOM 696 C C . GLU A 1 86 ? -6.068 12.856 9.278 1.00 84.38 86 GLU A C 1
ATOM 698 O O . GLU A 1 86 ? -4.859 12.954 9.051 1.00 84.38 86 GLU A O 1
ATOM 703 N N . GLN A 1 87 ? -6.533 12.023 10.209 1.00 85.94 87 GLN A N 1
ATOM 704 C CA . GLN A 1 87 ? -5.712 11.059 10.925 1.00 85.94 87 GLN A CA 1
ATOM 705 C C . GLN A 1 87 ? -5.699 9.680 10.250 1.00 85.94 87 GLN A C 1
ATOM 707 O O . GLN A 1 87 ? -4.907 8.833 10.656 1.00 85.94 87 GLN A O 1
ATOM 712 N N . LEU A 1 88 ? -6.517 9.449 9.212 1.00 87.94 88 LEU A N 1
ATOM 713 C CA . LEU A 1 88 ? -6.497 8.200 8.448 1.00 87.94 88 LEU A CA 1
ATOM 714 C C . LEU A 1 88 ? -5.088 7.930 7.897 1.00 87.94 88 LEU A C 1
ATOM 716 O O . LEU A 1 88 ? -4.483 8.800 7.272 1.00 87.94 88 LEU A O 1
ATOM 720 N N . GLY A 1 89 ? -4.572 6.721 8.125 1.00 80.62 89 GLY A N 1
ATOM 721 C CA . GLY A 1 89 ? -3.232 6.327 7.689 1.00 80.62 89 GLY A CA 1
ATOM 722 C C . GLY A 1 89 ? -2.103 6.793 8.616 1.00 80.62 89 GLY A C 1
ATOM 723 O O . GLY A 1 89 ? -0.940 6.531 8.322 1.00 80.62 89 GLY A O 1
ATOM 724 N N . LYS A 1 90 ? -2.403 7.462 9.740 1.00 85.38 90 LYS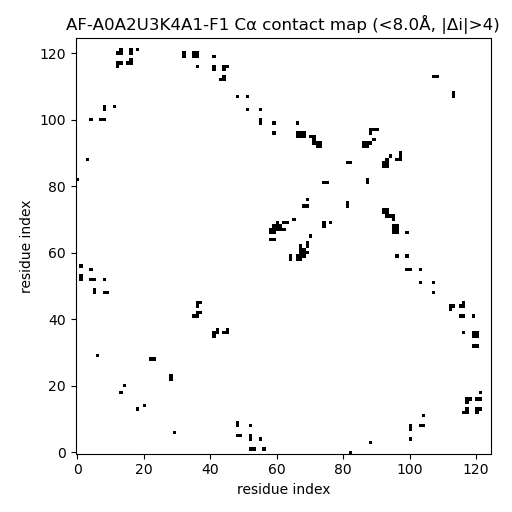 A N 1
ATOM 725 C CA . LYS A 1 90 ? -1.406 7.730 10.788 1.00 85.38 90 LYS A CA 1
ATOM 726 C C . LYS A 1 90 ? -1.288 6.510 11.698 1.00 85.38 90 LYS A C 1
ATOM 728 O O . LYS A 1 90 ? -2.305 6.031 12.195 1.00 85.38 90 LYS A O 1
ATOM 733 N N . GLY A 1 91 ? -0.054 6.065 11.950 1.00 78.75 91 GLY A N 1
ATOM 734 C CA . GLY A 1 91 ? 0.263 4.839 12.700 1.00 78.75 91 GLY A CA 1
ATOM 735 C C . GLY A 1 91 ? -0.515 4.666 14.004 1.00 78.75 91 GLY A C 1
ATOM 736 O O . GLY A 1 91 ? -1.090 3.609 14.238 1.00 78.75 91 GLY A O 1
ATOM 737 N N . ASP A 1 92 ? -0.614 5.726 14.804 1.00 86.12 92 ASP A N 1
ATOM 738 C CA . ASP A 1 92 ? -1.306 5.675 16.099 1.00 86.12 92 ASP A CA 1
ATOM 739 C C . ASP A 1 92 ? -2.838 5.726 15.977 1.00 86.12 92 ASP A C 1
ATOM 741 O O . ASP A 1 92 ? -3.559 5.288 16.875 1.00 86.12 92 ASP A O 1
ATOM 745 N N . PHE A 1 93 ? -3.361 6.275 14.875 1.00 91.56 93 PHE A N 1
ATOM 746 C CA . PHE A 1 93 ? -4.801 6.427 14.670 1.00 91.56 93 PHE A CA 1
ATOM 747 C C . PHE A 1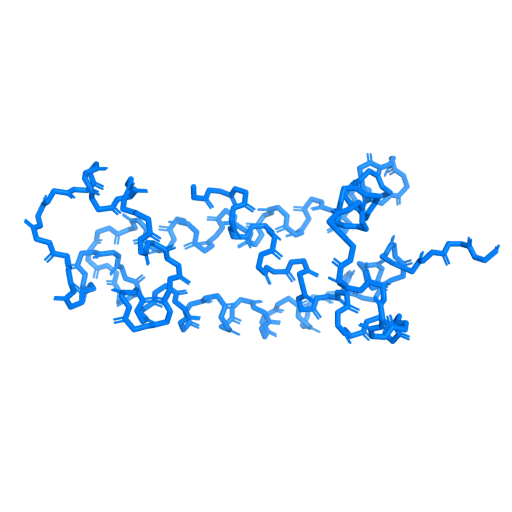 93 ? -5.424 5.205 13.989 1.00 91.56 93 PHE A C 1
ATOM 749 O O . PHE A 1 93 ? -6.499 4.761 14.393 1.00 91.56 93 PHE A O 1
ATOM 756 N N . THR A 1 94 ? -4.736 4.656 12.988 1.00 93.62 94 THR A N 1
ATOM 757 C CA . THR A 1 94 ? -5.132 3.450 12.246 1.00 93.62 94 THR A CA 1
ATOM 758 C C . THR A 1 94 ? -4.017 2.399 12.288 1.00 93.62 94 THR A C 1
ATOM 760 O O . THR A 1 94 ? -3.351 2.158 11.268 1.00 93.62 94 THR A O 1
ATOM 763 N N . PRO A 1 95 ? -3.726 1.819 13.468 1.00 94.94 95 PRO A N 1
ATOM 764 C CA . PRO A 1 95 ? -2.656 0.837 13.623 1.00 94.94 95 PRO A CA 1
ATOM 765 C C . PRO A 1 95 ? -2.905 -0.448 12.829 1.00 94.94 95 PRO A C 1
ATOM 767 O O . PRO A 1 95 ? -1.947 -1.017 12.305 1.00 94.94 95 PRO A O 1
ATOM 770 N N . ILE A 1 96 ? -4.163 -0.888 12.680 1.00 96.06 96 ILE A N 1
ATOM 771 C CA . ILE A 1 96 ? -4.475 -2.096 11.900 1.00 96.06 96 ILE A CA 1
ATOM 772 C C . ILE A 1 96 ? -4.185 -1.846 10.424 1.00 96.06 96 ILE A C 1
ATOM 774 O O . ILE A 1 96 ? -3.477 -2.637 9.804 1.00 96.06 96 ILE A O 1
ATOM 778 N N . LEU A 1 97 ? -4.643 -0.713 9.880 1.00 96.12 97 LEU A N 1
ATOM 779 C CA . LEU A 1 97 ? -4.326 -0.330 8.504 1.00 96.12 97 LEU A CA 1
ATOM 780 C C . LEU A 1 97 ? -2.815 -0.238 8.267 1.00 96.12 97 LEU A C 1
ATOM 782 O O . LEU A 1 97 ? -2.315 -0.681 7.237 1.00 96.12 97 LEU A O 1
ATOM 786 N N . SER A 1 98 ? -2.082 0.324 9.229 1.00 95.12 98 SER A N 1
ATOM 787 C CA . SER A 1 98 ? -0.628 0.479 9.129 1.00 95.12 98 SER A CA 1
ATOM 788 C C . SER A 1 98 ? 0.075 -0.878 9.100 1.00 95.12 98 SER A C 1
ATOM 790 O O . SER A 1 98 ? 0.933 -1.102 8.251 1.00 95.12 98 SER A O 1
ATOM 792 N N . SER A 1 99 ? -0.327 -1.807 9.974 1.00 95.44 99 SER A N 1
ATOM 793 C CA . SER A 1 99 ? 0.188 -3.182 9.967 1.00 95.44 99 SER A CA 1
ATOM 794 C C . SER A 1 99 ? -0.135 -3.904 8.660 1.00 95.44 99 SER A C 1
ATOM 796 O O . SER A 1 99 ? 0.738 -4.549 8.084 1.00 95.44 99 SER A O 1
ATOM 798 N N . LEU A 1 100 ? -1.365 -3.754 8.166 1.00 96.44 100 LEU A N 1
ATOM 799 C CA . LEU A 1 100 ? -1.814 -4.370 6.924 1.00 96.44 100 LEU A CA 1
ATOM 800 C C . LEU A 1 100 ? -0.993 -3.879 5.724 1.00 96.44 100 LEU A C 1
ATOM 802 O O . LEU A 1 100 ? -0.523 -4.676 4.918 1.00 96.44 100 LEU A O 1
ATOM 806 N N . ILE A 1 101 ? -0.732 -2.575 5.632 1.00 96.25 101 ILE A N 1
ATOM 807 C CA . ILE A 1 101 ? 0.145 -2.016 4.595 1.00 96.25 101 ILE A CA 1
ATOM 808 C C . ILE A 1 101 ? 1.552 -2.637 4.671 1.00 96.25 101 ILE A C 1
ATOM 810 O O . ILE A 1 101 ? 2.126 -2.976 3.636 1.00 96.25 101 ILE A O 1
ATOM 814 N N . GLU A 1 102 ? 2.116 -2.828 5.867 1.00 95.38 102 GLU A N 1
ATOM 815 C CA . GLU A 1 102 ? 3.425 -3.480 6.036 1.00 95.38 102 GLU A CA 1
ATOM 816 C C . GLU A 1 102 ? 3.419 -4.967 5.642 1.00 95.38 102 GLU A C 1
ATOM 818 O O . GLU A 1 102 ? 4.414 -5.477 5.112 1.00 95.38 102 GLU A O 1
ATOM 823 N N . ASP A 1 103 ? 2.309 -5.676 5.848 1.00 96.50 103 ASP A N 1
ATOM 824 C CA . ASP A 1 103 ? 2.124 -7.043 5.351 1.00 96.50 103 ASP A CA 1
ATOM 825 C C . ASP A 1 103 ? 2.141 -7.079 3.823 1.00 96.50 103 ASP A C 1
ATOM 827 O O . ASP A 1 103 ? 2.899 -7.849 3.226 1.00 96.50 103 ASP A O 1
ATOM 831 N N . TYR A 1 104 ? 1.407 -6.178 3.175 1.00 96.56 104 TYR A N 1
ATOM 832 C CA . TYR A 1 104 ? 1.357 -6.115 1.716 1.00 96.56 104 TYR A CA 1
ATOM 833 C C . TYR A 1 104 ? 2.675 -5.644 1.097 1.00 96.56 104 TYR A C 1
ATOM 835 O O . TYR A 1 104 ? 3.114 -6.221 0.104 1.00 96.56 104 TYR A O 1
ATOM 843 N N . LYS A 1 105 ? 3.414 -4.725 1.734 1.00 95.25 105 LYS A N 1
ATOM 844 C CA . LYS A 1 105 ? 4.805 -4.414 1.343 1.00 95.25 105 LYS A CA 1
ATOM 845 C C . LYS A 1 105 ? 5.696 -5.660 1.365 1.00 95.25 105 LYS A C 1
ATOM 847 O O . LYS A 1 105 ? 6.596 -5.798 0.536 1.00 95.25 105 LYS A O 1
ATOM 852 N N . ARG A 1 106 ? 5.500 -6.569 2.327 1.00 95.06 106 ARG A N 1
ATOM 853 C CA . ARG A 1 106 ? 6.245 -7.840 2.405 1.00 95.06 106 ARG A CA 1
ATOM 854 C C . ARG A 1 106 ? 5.797 -8.842 1.344 1.00 95.06 106 ARG A C 1
ATOM 856 O O . ARG A 1 106 ? 6.656 -9.526 0.790 1.00 95.06 106 ARG A O 1
ATOM 863 N N . LEU A 1 107 ? 4.500 -8.920 1.055 1.00 94.31 107 LEU A N 1
ATOM 864 C CA . LEU A 1 107 ? 3.951 -9.783 0.007 1.00 94.31 107 LEU A CA 1
ATOM 865 C C . LEU A 1 107 ? 4.419 -9.350 -1.385 1.00 94.31 107 LEU A C 1
ATOM 867 O O . LEU A 1 107 ? 4.927 -10.184 -2.129 1.00 94.31 107 LEU A O 1
ATOM 871 N N . MET A 1 108 ? 4.370 -8.051 -1.687 1.00 93.00 108 MET A N 1
ATOM 872 C CA . MET A 1 108 ? 4.830 -7.487 -2.961 1.00 93.00 108 MET A CA 1
ATOM 873 C C . MET A 1 108 ? 6.273 -7.866 -3.297 1.00 93.00 108 MET A C 1
ATOM 875 O O . MET A 1 108 ? 6.579 -8.160 -4.444 1.00 93.00 108 MET A O 1
ATOM 879 N N . LYS A 1 109 ? 7.166 -7.930 -2.303 1.00 90.62 109 LYS A N 1
ATOM 880 C CA . LYS A 1 109 ? 8.577 -8.330 -2.503 1.00 90.62 109 LYS A CA 1
ATOM 881 C C . LYS A 1 109 ? 8.750 -9.760 -2.991 1.00 90.62 109 LYS A C 1
ATOM 883 O O . LYS A 1 109 ? 9.816 -10.116 -3.478 1.00 90.62 109 LYS A O 1
ATOM 888 N N . ARG A 1 110 ? 7.739 -10.597 -2.777 1.00 89.81 110 ARG A N 1
ATOM 889 C CA . ARG A 1 110 ? 7.726 -11.998 -3.198 1.00 89.81 110 ARG A CA 1
ATOM 890 C C . ARG A 1 110 ? 7.048 -12.172 -4.555 1.00 89.81 110 ARG A C 1
ATOM 892 O O . ARG A 1 110 ? 7.000 -13.296 -5.048 1.00 89.81 110 ARG A O 1
ATOM 899 N N . SER A 1 111 ? 6.531 -11.091 -5.142 1.00 89.38 111 SER A N 1
ATOM 900 C CA . SER A 1 111 ? 5.965 -11.119 -6.483 1.00 89.38 111 SER A CA 1
ATOM 901 C C . SER A 1 111 ? 7.053 -11.395 -7.531 1.00 89.38 111 SER A C 1
ATOM 903 O O . SER A 1 111 ? 8.124 -10.784 -7.475 1.00 89.38 111 SER A O 1
ATOM 905 N N . PRO A 1 112 ? 6.764 -12.230 -8.546 1.00 87.31 112 PRO A N 1
ATOM 906 C CA . PRO A 1 112 ? 7.636 -12.419 -9.702 1.00 87.31 112 PRO A CA 1
ATOM 907 C C . PRO A 1 112 ? 7.972 -11.124 -10.457 1.00 87.31 112 PRO A C 1
ATOM 909 O O . PRO A 1 112 ? 9.052 -11.029 -11.036 1.00 87.31 112 PRO A O 1
ATOM 912 N N . ASN A 1 113 ? 7.082 -10.124 -10.459 1.00 87.50 113 ASN A N 1
ATOM 913 C CA . ASN A 1 113 ? 7.298 -8.878 -11.204 1.00 87.50 113 ASN A CA 1
ATOM 914 C C . ASN A 1 113 ? 7.887 -7.758 -10.334 1.00 87.50 113 ASN A C 1
ATOM 916 O O . ASN A 1 113 ? 8.001 -6.616 -10.790 1.00 87.50 113 ASN A O 1
ATOM 920 N N . TYR A 1 114 ? 8.287 -8.056 -9.095 1.00 88.38 114 TYR A N 1
ATOM 921 C CA . TYR A 1 114 ? 8.824 -7.057 -8.173 1.00 88.38 114 TYR A CA 1
ATOM 922 C C . TYR A 1 114 ? 10.091 -6.368 -8.706 1.00 88.38 114 TYR A C 1
ATOM 924 O O . TYR A 1 114 ? 10.231 -5.149 -8.605 1.00 88.38 114 TYR A O 1
ATOM 932 N N . ASP A 1 115 ? 10.985 -7.113 -9.357 1.00 86.50 115 ASP A N 1
ATOM 933 C CA . ASP A 1 115 ? 12.191 -6.537 -9.964 1.00 86.50 115 ASP A CA 1
ATOM 934 C C . ASP A 1 115 ? 11.862 -5.612 -11.144 1.00 86.50 115 ASP A C 1
ATOM 936 O O . ASP A 1 115 ? 12.533 -4.599 -11.361 1.00 86.50 115 ASP A O 1
ATOM 940 N N . MET A 1 116 ? 10.799 -5.921 -11.894 1.00 85.94 116 MET A N 1
ATOM 941 C CA . MET A 1 116 ? 10.307 -5.043 -12.957 1.00 85.94 116 MET A CA 1
ATOM 942 C C . MET A 1 116 ? 9.755 -3.747 -12.359 1.00 85.94 116 MET A C 1
ATOM 944 O O . MET A 1 116 ? 10.143 -2.675 -12.813 1.00 85.94 116 MET A O 1
ATOM 948 N N . LEU A 1 117 ? 8.947 -3.841 -11.293 1.00 84.56 117 LEU A N 1
ATOM 949 C CA . LEU A 1 117 ? 8.457 -2.694 -10.517 1.00 84.56 117 LEU A CA 1
ATOM 950 C C . LEU A 1 117 ? 9.606 -1.786 -10.054 1.00 84.56 117 LEU A C 1
ATOM 952 O O . LEU A 1 117 ? 9.563 -0.579 -10.288 1.00 84.56 117 LEU A O 1
ATOM 956 N N . LEU A 1 118 ? 10.654 -2.363 -9.456 1.00 86.69 118 LEU A N 1
ATOM 957 C CA . LEU A 1 118 ? 11.832 -1.621 -8.992 1.00 86.69 118 LEU A CA 1
ATOM 958 C C . LEU A 1 118 ? 12.582 -0.919 -10.125 1.00 86.69 118 LEU A C 1
ATOM 960 O O . LEU A 1 118 ? 13.121 0.169 -9.933 1.00 86.69 118 LEU A O 1
ATOM 964 N N . ASN A 1 119 ? 12.674 -1.545 -11.297 1.00 83.00 119 ASN A N 1
ATOM 965 C CA . ASN A 1 119 ? 13.371 -0.959 -12.437 1.00 83.00 119 ASN A CA 1
ATOM 966 C C . ASN A 1 119 ? 12.554 0.154 -13.099 1.00 83.00 119 ASN A C 1
ATOM 968 O O . ASN A 1 119 ? 13.135 1.141 -13.541 1.00 83.00 119 ASN A O 1
ATOM 972 N N . SER A 1 120 ? 11.226 0.043 -13.117 1.00 78.19 120 SER A N 1
ATOM 973 C CA . SER A 1 120 ? 10.336 1.083 -13.641 1.00 78.19 120 SER A CA 1
ATOM 974 C C . SER A 1 120 ? 10.344 2.367 -12.800 1.00 78.19 120 SER A C 1
ATOM 976 O O . SER A 1 120 ? 10.013 3.432 -13.322 1.00 78.19 120 SER A O 1
ATOM 978 N N . THR A 1 121 ? 10.720 2.292 -11.517 1.00 78.19 121 THR A N 1
ATOM 979 C CA . THR A 1 121 ? 10.831 3.463 -10.629 1.00 78.19 121 THR A CA 1
ATOM 980 C C . THR A 1 121 ? 12.212 4.113 -10.625 1.00 78.19 121 THR A C 1
ATOM 982 O O . THR A 1 121 ? 12.364 5.173 -10.018 1.00 78.19 121 THR A O 1
ATOM 985 N N . LYS A 1 122 ? 13.214 3.515 -11.281 1.00 74.56 122 LYS A N 1
ATOM 986 C CA . LYS A 1 122 ? 14.520 4.152 -11.488 1.00 74.56 122 LYS A CA 1
ATOM 987 C C . LYS A 1 122 ? 14.381 5.179 -12.607 1.00 74.56 122 LYS A C 1
ATOM 989 O O . LYS A 1 122 ? 13.855 4.864 -13.674 1.00 74.56 122 LYS A O 1
ATOM 994 N N . GLU A 1 123 ? 14.841 6.407 -12.378 1.00 60.31 123 GLU A N 1
ATOM 995 C CA . GLU A 1 123 ? 14.996 7.365 -13.473 1.00 60.31 123 GLU A CA 1
ATOM 996 C C . GLU A 1 123 ? 15.902 6.744 -14.542 1.00 60.31 123 GLU A C 1
ATOM 998 O O . GLU A 1 123 ? 16.957 6.183 -14.231 1.00 60.31 123 GLU A O 1
ATOM 1003 N N . LYS A 1 124 ? 15.478 6.813 -15.810 1.00 50.19 124 LYS A N 1
ATOM 1004 C CA . LYS A 1 124 ? 16.412 6.608 -16.915 1.00 50.19 124 LYS A CA 1
ATOM 1005 C C . LYS A 1 124 ? 17.411 7.760 -16.836 1.00 50.19 124 LYS A C 1
ATOM 1007 O O . LYS A 1 124 ? 17.007 8.905 -17.025 1.00 50.19 124 LYS A O 1
ATOM 1012 N N . ALA A 1 125 ? 18.651 7.435 -16.475 1.00 36.53 125 ALA A N 1
ATOM 1013 C CA . ALA A 1 125 ? 19.788 8.341 -16.583 1.00 36.53 125 ALA A CA 1
ATOM 1014 C C . ALA A 1 125 ? 19.947 8.859 -18.020 1.00 36.53 125 ALA A C 1
ATOM 1016 O O . ALA A 1 125 ? 19.608 8.094 -18.958 1.00 36.53 125 ALA A O 1
#

Solvent-accessible surface area (backbone atoms only — not comparable to full-atom values): 7195 Å² total; per-residue (Å²): 106,70,69,56,45,40,49,58,52,47,49,58,44,46,70,66,46,70,58,65,78,74,54,76,76,41,75,65,49,60,56,50,36,52,55,51,25,66,35,79,94,32,41,69,39,38,48,50,53,50,50,56,34,47,50,54,48,53,47,25,70,34,82,92,44,90,57,12,55,91,68,28,90,71,57,81,88,50,65,71,64,51,72,66,35,92,50,60,81,36,58,90,52,25,47,50,59,46,52,49,53,55,50,48,54,57,52,49,69,71,41,91,47,35,68,57,42,32,55,49,55,43,79,84,127

Sequence (125 aa):
MYFMIVIELLKDIILRSNTNSSLFKEKSYYTNCISNLSIQSNNVPFKELLDYSIDVIDEYMTQGGNNSIFREPNFKGDINSFLKSEQLGKGDFTPILSSLIEDYKRLMKRSPNYDMLLNSTKEKA

Radius of gyration: 15.45 Å; Cα contacts (8 Å, |Δi|>4): 117; chains: 1; bounding box: 39×29×40 Å

Mean predicted aligned error: 5.48 Å

pLDDT: mean 86.4, std 11.08, range [36.53, 97.19]